Protein AF-A0A7S1YDU5-F1 (afdb_monomer_lite)

pLDDT: mean 76.95, std 17.41, range [33.88, 94.12]

Sequence (161 aa):
RELLEAADRFGCKKLKLYVEAEIVKDCITTENAASWIVFADSHSCGYLKEAAIEVFDTDPQAVMESTSWILVKESNKLLLELMEILADRGGNMRRTGWPWKRSSPNQDDEEEFNYDSDDYDTLKVSGLRKLVEKRCRGNEGALDGTREMLLKRLMRDNDSK

Structure (mmCIF, N/CA/C/O backbone):
data_AF-A0A7S1YDU5-F1
#
_entry.id   AF-A0A7S1YDU5-F1
#
loop_
_atom_site.group_PDB
_atom_site.id
_atom_site.type_symbol
_atom_site.label_atom_id
_atom_site.label_alt_id
_atom_site.label_comp_id
_atom_site.label_asym_id
_atom_site.label_entity_id
_atom_site.label_seq_id
_atom_site.pdbx_PDB_ins_code
_atom_site.Cartn_x
_atom_site.Cartn_y
_atom_site.Cartn_z
_atom_site.occupancy
_atom_site.B_iso_or_equiv
_atom_site.auth_seq_id
_atom_site.auth_comp_id
_atom_site.auth_asym_id
_atom_site.auth_atom_id
_atom_site.pdbx_PDB_model_num
ATOM 1 N N . ARG A 1 1 ? -4.169 14.305 -3.405 1.00 81.44 1 ARG A N 1
ATOM 2 C CA . ARG A 1 1 ? -3.241 14.119 -2.260 1.00 81.44 1 ARG A CA 1
ATOM 3 C C . ARG A 1 1 ? -3.724 14.901 -1.048 1.00 81.44 1 ARG A C 1
ATOM 5 O O . ARG A 1 1 ? -4.122 14.264 -0.089 1.00 81.44 1 ARG A O 1
ATOM 12 N N . GLU A 1 2 ? -3.850 16.226 -1.142 1.00 87.94 2 GLU A N 1
ATOM 13 C CA . GLU A 1 2 ? -4.321 17.098 -0.044 1.00 87.94 2 GLU A CA 1
ATOM 14 C C . GLU A 1 2 ? -5.651 16.658 0.593 1.00 87.94 2 GLU A C 1
ATOM 16 O O . GLU A 1 2 ? -5.794 16.660 1.810 1.00 87.94 2 GLU A O 1
ATOM 21 N N . LEU A 1 3 ? -6.618 16.207 -0.215 1.00 89.31 3 LEU A N 1
ATOM 22 C CA . LEU A 1 3 ? -7.892 15.696 0.301 1.00 89.31 3 LEU A CA 1
ATOM 23 C C . LEU A 1 3 ? -7.721 14.441 1.174 1.00 89.31 3 LEU A C 1
ATOM 25 O O . LEU A 1 3 ? -8.423 14.283 2.170 1.00 89.31 3 LEU A O 1
ATOM 29 N N . LEU A 1 4 ? -6.785 13.562 0.807 1.00 88.75 4 LEU A N 1
ATOM 30 C CA . LEU A 1 4 ? -6.495 12.334 1.544 1.00 88.75 4 LEU A CA 1
ATOM 31 C C . LEU A 1 4 ? -5.773 12.654 2.861 1.00 88.75 4 LEU A C 1
ATOM 33 O O . LEU A 1 4 ? -6.137 12.110 3.897 1.00 88.75 4 LEU A O 1
ATOM 37 N N . GLU A 1 5 ? -4.831 13.602 2.839 1.00 89.44 5 GLU A N 1
ATOM 38 C CA . GLU A 1 5 ? -4.164 14.117 4.044 1.00 89.44 5 GLU A CA 1
ATOM 39 C C . GLU A 1 5 ? -5.148 14.794 5.002 1.00 89.44 5 GLU A C 1
ATOM 41 O O . GLU A 1 5 ? -5.109 14.556 6.207 1.00 89.44 5 GLU A O 1
ATOM 46 N N . ALA A 1 6 ? -6.065 15.615 4.481 1.00 91.12 6 ALA A N 1
ATOM 47 C CA . ALA A 1 6 ? -7.114 16.226 5.285 1.00 91.12 6 ALA A CA 1
ATOM 48 C C . ALA A 1 6 ? -8.022 15.150 5.894 1.00 91.12 6 ALA A C 1
ATOM 50 O O . ALA A 1 6 ? -8.292 15.180 7.095 1.00 91.12 6 ALA A O 1
ATOM 51 N N . ALA A 1 7 ? -8.454 14.168 5.099 1.00 89.94 7 ALA A N 1
ATOM 52 C CA . ALA A 1 7 ? -9.282 13.074 5.591 1.00 89.94 7 ALA A CA 1
ATOM 53 C C . ALA A 1 7 ? -8.585 12.283 6.710 1.00 89.94 7 ALA A C 1
ATOM 55 O O . ALA A 1 7 ? -9.223 11.973 7.715 1.00 89.94 7 ALA A O 1
ATOM 56 N N . ASP A 1 8 ? -7.288 12.010 6.570 1.00 88.88 8 ASP A N 1
ATOM 57 C CA . ASP A 1 8 ? -6.486 11.329 7.587 1.00 88.88 8 ASP A CA 1
ATOM 58 C C . ASP A 1 8 ? -6.328 12.187 8.854 1.00 88.88 8 ASP A C 1
ATOM 60 O O . ASP A 1 8 ? -6.629 11.734 9.960 1.00 88.88 8 ASP A O 1
ATOM 64 N N . ARG A 1 9 ? -5.990 13.474 8.700 1.00 89.94 9 ARG A N 1
ATOM 65 C CA . ARG A 1 9 ? -5.813 14.423 9.812 1.00 89.94 9 ARG A CA 1
ATOM 66 C C . ARG A 1 9 ? -7.089 14.648 10.624 1.00 89.94 9 ARG A C 1
ATOM 68 O O . ARG A 1 9 ? -7.014 14.810 11.840 1.00 89.94 9 ARG A O 1
ATOM 75 N N . PHE A 1 10 ? -8.248 14.676 9.970 1.00 89.25 10 PHE A N 1
ATOM 76 C CA . PHE A 1 10 ? -9.548 14.842 10.627 1.00 89.25 10 PHE A CA 1
ATOM 77 C C . PHE A 1 10 ? -10.191 13.508 11.048 1.00 89.25 10 PHE A C 1
ATOM 79 O O . PHE A 1 10 ? -11.290 13.511 11.601 1.00 89.25 10 PHE A O 1
ATOM 86 N N . GLY A 1 11 ? -9.534 12.364 10.815 1.00 85.38 11 GLY A N 1
ATOM 87 C CA . GLY A 1 11 ? -10.069 11.043 11.165 1.00 85.38 11 GLY A CA 1
ATOM 88 C C . GLY A 1 11 ? -11.305 10.638 10.350 1.00 85.38 11 GLY A C 1
ATOM 89 O O . GLY A 1 11 ? -12.074 9.766 10.764 1.00 85.38 11 GLY A O 1
ATOM 90 N N . CYS A 1 12 ? -11.509 11.251 9.184 1.00 88.44 12 CYS A N 1
ATOM 91 C CA . CYS A 1 12 ? -12.619 10.998 8.269 1.00 88.44 12 CYS A CA 1
ATOM 92 C C . CYS A 1 12 ? -12.387 9.706 7.467 1.00 88.44 12 CYS A C 1
ATOM 94 O O . CYS A 1 12 ? -12.183 9.735 6.253 1.00 88.44 12 CYS A O 1
ATOM 96 N N . LYS A 1 13 ? -12.453 8.553 8.141 1.00 86.94 13 LYS A N 1
ATOM 97 C CA . LYS A 1 13 ? -12.138 7.229 7.568 1.00 86.94 13 LYS A CA 1
ATOM 98 C C . LYS A 1 13 ? -12.899 6.900 6.283 1.00 86.94 13 LYS A C 1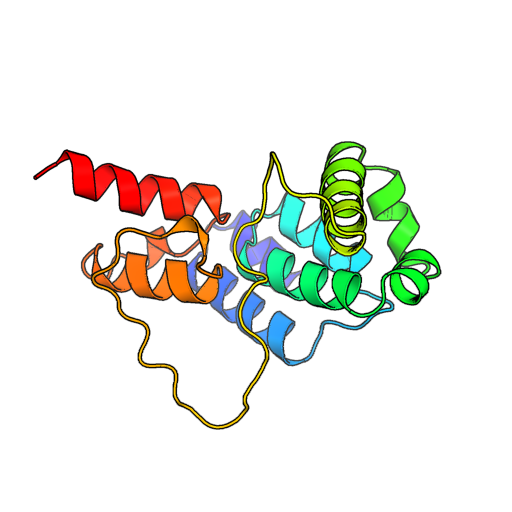
ATOM 100 O O . LYS A 1 13 ? -12.306 6.395 5.340 1.00 86.94 13 LYS A O 1
ATOM 105 N N . LYS A 1 14 ? -14.198 7.214 6.212 1.00 86.44 14 LYS A N 1
ATOM 106 C CA . LYS A 1 14 ? -15.011 6.942 5.011 1.00 86.44 14 LYS A CA 1
ATOM 107 C C . LYS A 1 14 ? -14.507 7.720 3.795 1.00 86.44 14 LYS A C 1
ATOM 109 O O . LYS A 1 14 ? -14.350 7.158 2.718 1.00 86.44 14 LYS A O 1
ATOM 114 N N . LEU A 1 15 ? -14.208 9.005 3.993 1.00 88.38 15 LEU A N 1
ATOM 115 C CA . LEU A 1 15 ? -13.663 9.860 2.944 1.00 88.38 15 LEU A CA 1
ATOM 116 C C . LEU A 1 15 ? -12.271 9.383 2.521 1.00 88.38 15 LEU A C 1
ATOM 118 O O . LEU A 1 15 ? -11.987 9.329 1.330 1.00 88.38 15 LEU A O 1
ATOM 122 N N . LYS A 1 16 ? -11.436 8.980 3.486 1.00 89.69 16 LYS A N 1
ATOM 123 C CA . LYS A 1 16 ? -10.112 8.409 3.227 1.00 89.69 16 LYS A CA 1
ATOM 124 C C . LYS A 1 16 ? -10.204 7.179 2.321 1.00 89.69 16 LYS A C 1
ATOM 126 O O . LYS A 1 16 ? -9.559 7.160 1.282 1.00 89.69 16 LYS A O 1
ATOM 131 N N . LEU A 1 17 ? -11.056 6.210 2.665 1.00 88.19 17 LEU A N 1
ATOM 132 C CA . LEU A 1 17 ? -11.265 4.986 1.878 1.00 88.19 17 LEU A CA 1
ATOM 133 C C . LEU A 1 17 ? -11.812 5.271 0.474 1.00 88.19 17 LEU A C 1
ATOM 135 O O . LEU A 1 17 ? -11.385 4.642 -0.490 1.00 88.19 17 LEU A O 1
ATOM 139 N N . TYR A 1 18 ? -12.738 6.226 0.355 1.00 88.94 18 TYR A N 1
ATOM 140 C CA . TYR A 1 18 ? -13.294 6.626 -0.936 1.00 88.94 18 TYR A CA 1
ATOM 141 C C . TYR A 1 18 ? -12.220 7.231 -1.847 1.00 88.94 18 TYR A C 1
ATOM 143 O O . TYR A 1 18 ? -12.037 6.792 -2.979 1.00 88.94 18 TYR A O 1
ATOM 151 N N . VAL A 1 19 ? -11.467 8.206 -1.334 1.00 90.62 19 VAL A N 1
ATOM 152 C CA . VAL A 1 19 ? -10.397 8.871 -2.090 1.00 90.62 19 VAL A CA 1
ATOM 153 C C . VAL A 1 19 ? -9.284 7.886 -2.442 1.00 90.62 19 VAL A C 1
ATOM 155 O O . VAL A 1 19 ? -8.752 7.937 -3.545 1.00 90.62 19 VAL A O 1
ATOM 158 N N . GLU A 1 20 ? -8.953 6.967 -1.536 1.00 90.44 20 GLU A N 1
ATOM 159 C CA . GLU A 1 20 ? -8.007 5.882 -1.792 1.00 90.44 20 GLU A CA 1
ATOM 160 C C . GLU A 1 20 ? -8.451 5.017 -2.981 1.00 90.44 20 GLU A C 1
ATOM 162 O O . GLU A 1 20 ? -7.658 4.771 -3.886 1.00 90.44 20 GLU A O 1
ATOM 167 N N . ALA A 1 21 ? -9.722 4.604 -3.014 1.00 88.31 21 ALA A N 1
ATOM 168 C CA . ALA A 1 21 ? -10.260 3.782 -4.093 1.00 88.31 21 ALA A CA 1
ATOM 169 C C . ALA A 1 21 ? -10.253 4.498 -5.452 1.00 88.31 21 ALA A C 1
ATOM 171 O O . ALA A 1 21 ? -9.955 3.865 -6.462 1.00 88.31 21 ALA A O 1
ATOM 172 N N . GLU A 1 22 ? -10.537 5.800 -5.481 1.00 90.31 22 GLU A N 1
ATOM 173 C CA . GLU A 1 22 ? -10.477 6.601 -6.711 1.00 90.31 22 GLU A CA 1
ATOM 174 C C . GLU A 1 22 ? -9.038 6.793 -7.211 1.00 90.31 22 GLU A C 1
ATOM 176 O O . GLU A 1 22 ? -8.777 6.687 -8.407 1.00 90.31 22 GLU A O 1
ATOM 181 N N . ILE A 1 23 ? -8.070 6.994 -6.308 1.00 89.81 23 ILE A N 1
ATOM 182 C CA . ILE A 1 23 ? -6.652 7.095 -6.691 1.00 89.81 23 ILE A CA 1
ATOM 183 C C . ILE A 1 23 ? -6.158 5.773 -7.288 1.00 89.81 23 ILE A C 1
ATOM 185 O O . ILE A 1 23 ? -5.440 5.791 -8.286 1.00 89.81 23 ILE A O 1
ATOM 189 N N . VAL A 1 24 ? -6.540 4.636 -6.700 1.00 88.94 24 VAL A N 1
ATOM 190 C CA . VAL A 1 24 ? -6.119 3.311 -7.181 1.00 88.94 24 VAL A CA 1
ATOM 191 C C . VAL A 1 24 ? -6.614 3.019 -8.598 1.00 88.94 24 VAL A C 1
ATOM 193 O O . VAL A 1 24 ? -5.895 2.372 -9.351 1.00 88.94 24 VAL A O 1
ATOM 196 N N . LYS A 1 25 ? -7.801 3.505 -8.976 1.00 85.69 25 LYS A N 1
ATOM 197 C CA . LYS A 1 25 ? -8.366 3.266 -10.312 1.00 85.69 25 LYS A CA 1
ATOM 198 C C . LYS A 1 25 ? -7.575 3.964 -11.417 1.00 85.69 25 LYS A C 1
ATOM 200 O O . LYS A 1 25 ? -7.203 3.313 -12.385 1.00 85.69 25 LYS A O 1
ATOM 205 N N . ASP A 1 26 ? -7.298 5.259 -11.246 1.00 84.50 26 ASP A N 1
ATOM 206 C CA . ASP A 1 26 ? -6.911 6.107 -12.386 1.00 84.50 26 ASP A CA 1
ATOM 207 C C . ASP A 1 26 ? -5.603 6.890 -12.191 1.00 84.50 26 ASP A C 1
ATOM 209 O O . ASP A 1 26 ? -5.110 7.517 -13.128 1.00 84.50 26 ASP A O 1
ATOM 213 N N . CYS A 1 27 ? -5.027 6.911 -10.984 1.00 86.81 27 CYS A N 1
ATOM 214 C CA . CYS A 1 27 ? -3.950 7.853 -10.649 1.00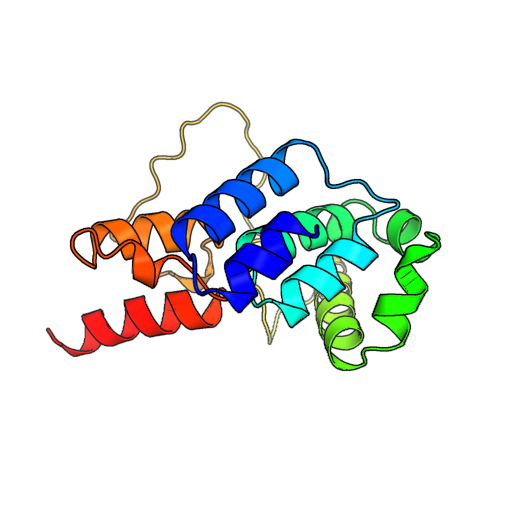 86.81 27 CYS A CA 1
ATOM 215 C C . CYS A 1 27 ? -2.579 7.207 -10.397 1.00 86.81 27 CYS A C 1
ATOM 217 O O . CYS A 1 27 ? -1.613 7.940 -10.155 1.00 86.81 27 CYS A O 1
ATOM 219 N N . ILE A 1 28 ? -2.465 5.876 -10.422 1.00 90.25 28 ILE A N 1
ATOM 220 C CA . ILE A 1 28 ? -1.193 5.172 -10.206 1.00 90.25 28 ILE A CA 1
ATOM 221 C C . ILE A 1 28 ? -0.539 4.879 -11.559 1.00 90.25 28 ILE A C 1
ATOM 223 O O . ILE A 1 28 ? -1.102 4.197 -12.407 1.00 90.25 28 ILE A O 1
ATOM 227 N N . THR A 1 29 ? 0.674 5.384 -11.746 1.00 90.94 29 THR A N 1
ATOM 228 C CA . THR A 1 29 ? 1.522 5.169 -12.921 1.00 90.94 29 THR A CA 1
ATOM 229 C C . THR A 1 29 ? 2.923 4.760 -12.474 1.00 90.94 29 THR A C 1
ATOM 231 O O . THR A 1 29 ? 3.307 4.973 -11.324 1.00 90.94 29 THR A O 1
ATOM 234 N N . THR A 1 30 ? 3.729 4.196 -13.373 1.00 90.44 30 THR A N 1
ATOM 235 C CA . THR A 1 30 ? 5.115 3.799 -13.062 1.00 90.44 30 THR A CA 1
ATOM 236 C C . THR A 1 30 ? 5.971 4.978 -12.583 1.00 90.44 30 THR A C 1
ATOM 238 O O . THR A 1 30 ? 6.769 4.831 -11.662 1.00 90.44 30 THR A O 1
ATOM 241 N N . GLU A 1 31 ? 5.752 6.180 -13.122 1.00 91.50 31 GLU A N 1
ATOM 242 C CA . GLU A 1 31 ? 6.497 7.385 -12.732 1.00 91.50 31 GLU A CA 1
ATOM 243 C C . GLU A 1 31 ? 6.179 7.878 -11.313 1.00 91.50 31 GLU A C 1
ATOM 245 O O . GLU A 1 31 ? 7.020 8.512 -10.668 1.00 91.50 31 GLU A O 1
ATOM 250 N N . ASN A 1 32 ? 4.961 7.620 -10.824 1.00 91.06 32 ASN A N 1
ATOM 251 C CA . ASN A 1 32 ? 4.470 8.150 -9.552 1.00 91.06 32 ASN A CA 1
ATOM 252 C C . ASN A 1 32 ? 4.272 7.077 -8.466 1.00 91.06 32 ASN A C 1
ATOM 254 O O . ASN A 1 32 ? 4.041 7.437 -7.306 1.00 91.06 32 ASN A O 1
ATOM 258 N N . ALA A 1 33 ? 4.408 5.793 -8.813 1.00 92.38 33 ALA A N 1
ATOM 259 C CA . ALA A 1 33 ? 4.216 4.655 -7.920 1.00 92.38 33 ALA A CA 1
ATOM 260 C C . ALA A 1 33 ? 5.070 4.770 -6.653 1.00 92.38 33 ALA A C 1
ATOM 262 O O . ALA A 1 33 ? 4.542 4.654 -5.551 1.00 92.38 33 ALA A O 1
ATOM 263 N N . ALA A 1 34 ? 6.359 5.103 -6.778 1.00 92.81 34 ALA A N 1
ATOM 264 C CA . ALA A 1 34 ? 7.249 5.237 -5.624 1.00 92.81 34 ALA A CA 1
ATOM 265 C C . ALA A 1 34 ? 6.799 6.348 -4.657 1.00 92.81 34 ALA A C 1
ATOM 267 O O . ALA A 1 34 ? 6.800 6.162 -3.439 1.00 92.81 34 ALA A O 1
ATOM 268 N N . SER A 1 35 ? 6.320 7.478 -5.188 1.00 93.69 35 SER A N 1
ATOM 269 C CA . SER A 1 35 ? 5.742 8.548 -4.368 1.00 93.69 35 SER A CA 1
ATOM 270 C C . SER A 1 35 ? 4.464 8.101 -3.653 1.00 93.69 35 SER A C 1
ATOM 272 O O . SER A 1 35 ? 4.255 8.487 -2.502 1.00 93.69 35 SER A O 1
ATOM 274 N N . TRP A 1 36 ? 3.621 7.295 -4.303 1.00 94.12 36 TRP A N 1
ATOM 275 C CA . TRP A 1 36 ? 2.410 6.758 -3.685 1.00 94.12 36 TRP A CA 1
ATOM 276 C C . TRP A 1 36 ? 2.696 5.686 -2.636 1.00 94.12 36 TRP A C 1
ATOM 278 O O . TRP A 1 36 ? 2.017 5.688 -1.616 1.00 94.12 36 TRP A O 1
ATOM 288 N N . ILE A 1 37 ? 3.712 4.838 -2.820 1.00 92.62 37 ILE A N 1
ATOM 289 C CA . ILE A 1 37 ? 4.141 3.853 -1.811 1.00 92.62 37 ILE A CA 1
ATOM 290 C C . ILE A 1 37 ? 4.532 4.566 -0.514 1.00 92.62 37 ILE A C 1
ATOM 292 O O . ILE A 1 37 ? 4.022 4.226 0.552 1.00 92.62 37 ILE A O 1
ATOM 296 N N . VAL A 1 38 ? 5.389 5.589 -0.608 1.00 93.38 38 VAL A N 1
ATOM 297 C CA . VAL A 1 38 ? 5.849 6.362 0.559 1.00 93.38 38 VAL A CA 1
ATOM 298 C C . VAL A 1 38 ? 4.683 7.078 1.240 1.00 93.38 38 VAL A C 1
ATOM 300 O O . VAL A 1 38 ? 4.544 7.017 2.459 1.00 93.38 38 VAL A O 1
ATOM 303 N N . PHE A 1 39 ? 3.812 7.711 0.451 1.00 92.12 39 PHE A N 1
ATOM 304 C CA . PHE A 1 39 ? 2.627 8.395 0.965 1.00 92.12 39 PHE A CA 1
ATOM 305 C C . PHE A 1 39 ? 1.654 7.429 1.661 1.00 92.12 39 PHE A C 1
ATOM 307 O O . PHE A 1 39 ? 1.112 7.709 2.730 1.00 92.12 39 PHE A O 1
ATOM 314 N N . ALA A 1 40 ? 1.399 6.275 1.053 1.00 91.69 40 ALA A N 1
ATOM 315 C CA . ALA A 1 40 ? 0.463 5.301 1.587 1.00 91.69 40 ALA A CA 1
ATOM 316 C C . ALA A 1 40 ? 0.990 4.659 2.876 1.00 91.69 40 ALA A C 1
ATOM 318 O O . ALA A 1 40 ? 0.209 4.415 3.796 1.00 91.69 40 ALA A O 1
ATOM 319 N N . ASP A 1 41 ? 2.304 4.447 2.969 1.00 90.69 41 ASP A N 1
ATOM 320 C CA . ASP A 1 41 ? 2.964 3.982 4.187 1.00 90.69 41 ASP A CA 1
ATOM 321 C C . ASP A 1 41 ? 2.824 4.996 5.334 1.00 90.69 41 ASP A C 1
ATOM 323 O O . ASP A 1 41 ? 2.382 4.630 6.425 1.00 90.69 41 ASP A O 1
ATOM 327 N N . SER A 1 42 ? 3.077 6.287 5.079 1.00 90.38 42 SER A N 1
ATOM 328 C CA . SER A 1 42 ? 2.987 7.330 6.113 1.00 90.38 42 SER A CA 1
ATOM 329 C C . SER A 1 42 ? 1.566 7.543 6.641 1.00 90.38 42 SER A C 1
ATOM 331 O O . SER A 1 42 ? 1.388 7.835 7.822 1.00 90.38 42 SER A O 1
ATOM 333 N N . HIS A 1 43 ? 0.554 7.361 5.791 1.00 89.19 43 HIS A N 1
ATOM 334 C CA . HIS A 1 43 ? -0.859 7.536 6.145 1.00 89.19 43 HIS A CA 1
ATOM 335 C C . HIS A 1 43 ? -1.595 6.217 6.425 1.00 89.19 43 HIS A C 1
ATOM 337 O O . HIS A 1 43 ? -2.820 6.208 6.551 1.00 89.19 43 HIS A O 1
ATOM 343 N N . SER A 1 44 ? -0.893 5.079 6.518 1.00 86.44 44 SER A N 1
ATOM 344 C CA . SER A 1 44 ? -1.505 3.753 6.733 1.00 86.44 44 SER A CA 1
ATOM 345 C C . SER A 1 44 ? -2.632 3.414 5.735 1.00 86.44 44 SER A C 1
ATOM 347 O O . SER A 1 44 ? -3.625 2.778 6.096 1.00 86.44 44 SER A O 1
ATOM 349 N N . CYS A 1 45 ? -2.496 3.853 4.481 1.00 89.19 45 CYS A N 1
ATOM 350 C CA . CYS A 1 45 ? -3.441 3.578 3.395 1.00 89.19 45 CYS A CA 1
ATOM 351 C C . CYS A 1 45 ? -3.112 2.219 2.764 1.00 89.19 45 CYS A C 1
ATOM 353 O O . CYS A 1 45 ? -2.316 2.125 1.830 1.00 89.19 45 CYS A O 1
ATOM 355 N N . GLY A 1 46 ? -3.678 1.144 3.319 1.00 86.50 46 GLY A N 1
ATOM 356 C CA . GLY A 1 46 ? -3.321 -0.218 2.922 1.00 86.50 46 GLY A CA 1
ATOM 357 C C . GLY A 1 46 ? -3.618 -0.559 1.457 1.00 86.50 46 GLY A C 1
ATOM 358 O O . GLY A 1 46 ? -2.804 -1.221 0.822 1.00 86.50 46 GLY A O 1
ATOM 359 N N . TYR A 1 47 ? -4.751 -0.110 0.912 1.00 87.75 47 TYR A N 1
ATOM 360 C CA . TYR A 1 47 ? -5.175 -0.464 -0.447 1.00 87.75 47 TYR A CA 1
ATOM 361 C C . TYR A 1 47 ? -4.371 0.302 -1.502 1.00 87.75 47 TYR A C 1
ATOM 363 O O . TYR A 1 47 ? -3.937 -0.278 -2.493 1.00 87.75 47 TYR A O 1
ATOM 371 N N . LEU A 1 48 ? -4.080 1.579 -1.245 1.00 90.88 48 LEU A N 1
ATOM 372 C CA . LEU A 1 48 ? -3.207 2.381 -2.101 1.00 90.88 48 LEU A CA 1
ATOM 373 C C . LEU A 1 48 ? -1.767 1.863 -2.097 1.00 90.88 48 LEU A C 1
ATOM 375 O O . LEU A 1 48 ? -1.148 1.802 -3.158 1.00 90.88 48 LEU A O 1
ATOM 379 N N . LYS A 1 49 ? -1.243 1.466 -0.928 1.00 91.06 49 LYS A N 1
ATOM 380 C CA . LYS A 1 49 ? 0.101 0.880 -0.831 1.00 91.06 49 LYS A CA 1
ATOM 381 C C . LYS A 1 49 ? 0.185 -0.407 -1.651 1.00 91.06 49 LYS A C 1
ATOM 383 O O . LYS A 1 49 ? 1.116 -0.562 -2.431 1.00 91.06 49 LYS A O 1
ATOM 388 N N . GLU 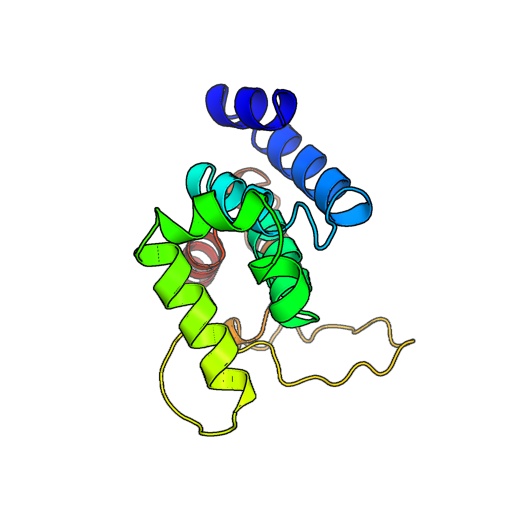A 1 50 ? -0.802 -1.291 -1.509 1.00 88.19 50 GLU A N 1
ATOM 389 C CA . GLU A 1 50 ? -0.871 -2.559 -2.244 1.00 88.19 50 GLU A CA 1
ATOM 390 C C . GLU A 1 50 ? -0.905 -2.341 -3.764 1.00 88.19 50 GLU A C 1
ATOM 392 O O . GLU A 1 50 ? -0.089 -2.918 -4.477 1.00 88.19 50 GLU A O 1
ATOM 397 N N . ALA A 1 51 ? -1.768 -1.449 -4.254 1.00 88.25 51 ALA A N 1
ATOM 398 C CA . ALA A 1 51 ? -1.872 -1.164 -5.685 1.00 88.25 51 ALA A CA 1
ATOM 399 C C . ALA A 1 51 ? -0.604 -0.508 -6.262 1.00 88.25 51 ALA A C 1
ATOM 401 O O . ALA A 1 51 ? -0.166 -0.842 -7.362 1.00 88.25 51 ALA A O 1
ATOM 402 N N . ALA A 1 52 ? 0.033 0.404 -5.522 1.00 90.75 52 ALA A N 1
ATOM 403 C CA . ALA A 1 52 ? 1.280 1.023 -5.968 1.00 90.75 52 ALA A CA 1
ATOM 404 C C . ALA A 1 52 ? 2.448 0.019 -5.987 1.00 90.75 52 ALA A C 1
ATOM 406 O O . ALA A 1 52 ? 3.291 0.065 -6.886 1.00 90.75 52 ALA A O 1
ATOM 407 N N . ILE A 1 53 ? 2.472 -0.922 -5.038 1.00 89.88 53 ILE A N 1
ATOM 408 C CA . ILE A 1 53 ? 3.417 -2.043 -5.036 1.00 89.88 53 ILE A CA 1
ATOM 409 C C . ILE A 1 53 ? 3.148 -2.999 -6.203 1.00 89.88 53 ILE A C 1
ATOM 411 O O . ILE A 1 53 ? 4.101 -3.514 -6.769 1.00 89.88 53 ILE A O 1
ATOM 415 N N . GLU A 1 54 ? 1.897 -3.224 -6.607 1.00 88.12 54 GLU A N 1
ATOM 416 C CA . GLU A 1 54 ? 1.560 -4.059 -7.773 1.00 88.12 54 GLU A CA 1
ATOM 417 C C . GLU A 1 54 ? 2.125 -3.471 -9.082 1.00 88.12 54 GLU A C 1
ATOM 419 O O . GLU A 1 54 ? 2.657 -4.202 -9.923 1.00 88.12 54 GLU A O 1
ATOM 424 N N . VAL A 1 55 ? 2.122 -2.139 -9.216 1.00 88.81 55 VAL A N 1
ATOM 425 C CA . VAL A 1 55 ? 2.784 -1.440 -10.332 1.00 88.81 55 VAL A CA 1
ATOM 426 C C . VAL A 1 55 ? 4.305 -1.579 -10.259 1.00 88.81 55 VAL A C 1
ATOM 428 O O . VAL A 1 55 ? 4.929 -1.898 -11.271 1.00 88.81 55 VAL A O 1
ATOM 431 N N . PHE A 1 56 ? 4.900 -1.388 -9.075 1.00 89.88 56 PHE A N 1
ATOM 432 C CA . PHE A 1 56 ? 6.336 -1.622 -8.872 1.00 89.88 56 PHE A CA 1
ATOM 433 C C . PHE A 1 56 ? 6.727 -3.060 -9.171 1.00 89.88 56 PHE A C 1
ATOM 435 O O . PHE A 1 56 ? 7.769 -3.295 -9.771 1.00 89.88 56 PHE A O 1
ATOM 442 N N . ASP A 1 57 ? 5.903 -4.019 -8.762 1.00 87.38 57 ASP A N 1
ATOM 443 C CA . ASP A 1 57 ? 6.160 -5.406 -9.063 1.00 87.38 57 ASP A CA 1
ATOM 444 C C . ASP A 1 57 ? 6.160 -5.577 -10.574 1.00 87.38 57 ASP A C 1
ATOM 446 O O . ASP A 1 57 ? 7.172 -5.988 -11.110 1.00 87.38 57 ASP A O 1
ATOM 450 N N . THR A 1 58 ? 5.100 -5.192 -11.283 1.00 87.38 58 THR A N 1
ATOM 451 C CA . THR A 1 58 ? 4.985 -5.368 -12.743 1.00 87.38 58 THR A CA 1
ATOM 452 C C . THR A 1 58 ? 6.229 -4.897 -13.505 1.00 87.38 58 THR A C 1
ATOM 454 O O . THR A 1 58 ? 6.807 -5.695 -14.248 1.00 87.38 58 THR A O 1
ATOM 457 N N . ASP A 1 59 ? 6.680 -3.663 -13.268 1.00 87.69 59 ASP A N 1
ATOM 458 C CA . ASP A 1 59 ? 7.869 -3.092 -13.909 1.00 87.69 59 ASP A CA 1
ATOM 459 C C . ASP A 1 59 ? 8.767 -2.359 -12.894 1.00 87.69 59 ASP A C 1
ATOM 461 O O . ASP A 1 59 ? 8.698 -1.133 -12.737 1.00 87.69 59 ASP A O 1
ATOM 465 N N . PRO A 1 60 ? 9.642 -3.094 -12.187 1.00 88.62 60 PRO A N 1
ATOM 466 C CA . PRO A 1 60 ? 10.443 -2.507 -11.126 1.00 88.62 60 PRO A CA 1
ATOM 467 C C . PRO A 1 60 ? 11.540 -1.617 -11.698 1.00 88.62 60 PRO A C 1
ATOM 469 O O . PRO A 1 60 ? 11.945 -0.653 -11.052 1.00 88.62 60 PRO A O 1
ATOM 472 N N . GLN A 1 61 ? 12.020 -1.909 -12.908 1.00 88.69 61 GLN A N 1
ATOM 473 C CA . GLN A 1 61 ? 13.075 -1.129 -13.535 1.00 88.69 61 GLN A CA 1
ATOM 474 C C . GLN A 1 61 ? 12.573 0.276 -13.874 1.00 88.69 61 GLN A C 1
ATOM 476 O O . GLN A 1 61 ? 13.206 1.248 -13.458 1.00 88.69 61 GLN A O 1
ATOM 481 N N . ALA A 1 62 ? 11.405 0.398 -14.512 1.00 90.31 62 ALA A N 1
ATOM 482 C CA . ALA A 1 62 ? 10.827 1.706 -14.813 1.00 90.31 62 ALA A CA 1
ATOM 483 C C . ALA A 1 62 ? 10.537 2.524 -13.545 1.00 90.31 62 ALA A C 1
ATOM 485 O O . ALA A 1 62 ? 10.809 3.726 -13.499 1.00 90.31 62 ALA A O 1
ATOM 486 N N . VAL A 1 63 ? 10.037 1.885 -12.480 1.00 90.31 63 VAL A N 1
ATOM 487 C CA . VAL A 1 63 ? 9.780 2.589 -11.214 1.00 90.31 63 VAL A CA 1
ATOM 488 C C . VAL A 1 63 ? 11.085 3.030 -10.542 1.00 90.31 63 VAL A C 1
ATOM 490 O O . VAL A 1 63 ? 11.140 4.140 -10.012 1.00 90.31 63 VAL A O 1
ATOM 493 N N . MET A 1 64 ? 12.151 2.225 -10.592 1.00 89.81 64 MET A N 1
ATOM 494 C CA . MET A 1 64 ? 13.463 2.584 -10.031 1.00 89.81 64 MET A CA 1
ATOM 495 C C . MET A 1 64 ? 14.185 3.695 -10.807 1.00 89.81 64 MET A C 1
ATOM 497 O O . MET A 1 64 ? 14.979 4.435 -10.218 1.00 89.81 64 MET A O 1
ATOM 501 N N . GLU A 1 65 ? 13.927 3.808 -12.109 1.00 90.81 65 GLU A N 1
ATOM 502 C CA . GLU A 1 65 ? 14.443 4.881 -12.968 1.00 90.81 65 GLU A CA 1
ATOM 503 C C . GLU A 1 65 ? 13.673 6.201 -12.787 1.00 90.81 65 GLU A C 1
ATOM 505 O O . GLU A 1 65 ? 14.191 7.273 -13.106 1.00 90.81 65 GLU A O 1
ATOM 510 N N . SER A 1 66 ? 12.460 6.147 -12.228 1.00 92.19 66 SER A N 1
ATOM 511 C CA . SER A 1 66 ? 11.642 7.333 -11.981 1.00 92.19 66 SER A CA 1
ATOM 512 C C . SER A 1 66 ? 12.283 8.303 -10.978 1.00 92.19 66 SER A C 1
ATOM 514 O O . SER A 1 66 ? 12.985 7.926 -10.035 1.00 92.19 66 SER A O 1
ATOM 516 N N . THR A 1 67 ? 11.974 9.593 -11.122 1.00 89.62 67 THR A N 1
ATOM 517 C CA . THR A 1 67 ? 12.421 10.638 -10.184 1.00 89.62 67 THR A CA 1
ATOM 518 C C . THR A 1 67 ? 11.859 10.441 -8.777 1.00 89.62 67 THR A C 1
ATOM 520 O O . THR A 1 67 ? 12.499 10.814 -7.791 1.00 89.62 67 THR A O 1
ATOM 523 N N . SER A 1 68 ? 10.684 9.817 -8.661 1.00 87.75 68 SER A N 1
ATOM 524 C CA . SER A 1 68 ? 10.019 9.583 -7.381 1.00 87.75 68 SER A CA 1
ATOM 525 C C . SER A 1 68 ? 10.666 8.466 -6.551 1.00 87.75 68 SER A C 1
ATOM 527 O O . SER A 1 68 ? 10.428 8.393 -5.343 1.00 87.75 68 SER A O 1
ATOM 529 N N . TRP A 1 69 ? 11.557 7.661 -7.143 1.00 91.25 69 TRP A N 1
ATOM 530 C CA . TRP A 1 69 ? 12.295 6.599 -6.452 1.00 91.25 69 TRP A CA 1
ATOM 531 C C . TRP A 1 69 ? 13.246 7.109 -5.358 1.00 91.25 69 TRP A C 1
ATOM 533 O O . TRP A 1 69 ? 13.567 6.381 -4.416 1.00 91.25 69 TRP A O 1
ATOM 543 N N . ILE A 1 70 ? 13.676 8.373 -5.431 1.00 91.25 70 ILE A N 1
ATOM 544 C CA . ILE A 1 70 ? 14.538 8.993 -4.409 1.00 91.25 70 ILE A CA 1
ATOM 545 C C . ILE A 1 70 ? 13.879 8.930 -3.023 1.00 91.25 70 ILE A C 1
ATOM 547 O O . ILE A 1 70 ? 14.550 8.616 -2.045 1.00 91.25 70 ILE A O 1
ATOM 551 N N . LEU A 1 71 ? 12.558 9.117 -2.952 1.00 89.75 71 LEU A N 1
ATOM 552 C CA . LEU A 1 71 ? 11.802 9.071 -1.696 1.00 89.75 71 LEU A CA 1
ATOM 553 C C . LEU A 1 71 ? 11.841 7.682 -1.047 1.00 89.75 71 LEU A C 1
ATOM 555 O O . LEU A 1 71 ? 11.897 7.550 0.173 1.00 89.75 71 LEU A O 1
ATOM 559 N N . VAL A 1 72 ? 11.833 6.630 -1.867 1.00 90.50 72 VAL A N 1
ATOM 560 C CA . VAL A 1 72 ? 11.953 5.252 -1.384 1.00 90.50 72 VAL A CA 1
ATOM 561 C C . VAL A 1 72 ? 13.370 4.994 -0.884 1.00 90.50 72 VAL A C 1
ATOM 563 O O . VAL A 1 72 ? 13.530 4.386 0.171 1.00 90.50 72 VAL A O 1
ATOM 566 N N . LYS A 1 73 ? 14.396 5.509 -1.579 1.00 89.00 73 LYS A N 1
ATOM 567 C CA . LYS A 1 73 ? 15.804 5.367 -1.165 1.00 89.00 73 LYS A CA 1
ATOM 568 C C . LYS A 1 73 ? 16.089 5.939 0.224 1.00 89.00 73 LYS A C 1
ATOM 570 O O . LYS A 1 73 ? 16.965 5.431 0.916 1.00 89.00 73 LYS A O 1
ATOM 575 N N . GLU A 1 74 ? 15.363 6.974 0.633 1.00 89.75 74 GLU A N 1
ATOM 576 C CA . GLU A 1 74 ? 15.495 7.576 1.964 1.00 89.75 74 GLU A CA 1
ATOM 577 C C . GLU A 1 74 ? 14.892 6.702 3.079 1.00 89.75 74 GLU A C 1
ATOM 579 O O . GLU A 1 74 ? 15.268 6.831 4.246 1.00 89.75 74 GLU A O 1
ATOM 584 N N . SER A 1 75 ? 13.992 5.774 2.739 1.00 91.31 75 SER A N 1
ATOM 585 C CA . SER A 1 75 ? 13.337 4.882 3.694 1.00 91.31 75 SER A CA 1
ATOM 586 C C . SER A 1 75 ? 13.917 3.469 3.643 1.00 91.31 75 SER A C 1
ATOM 588 O O . SER A 1 75 ? 13.511 2.623 2.845 1.00 91.31 75 SER A O 1
ATOM 590 N N . ASN A 1 76 ? 14.810 3.164 4.590 1.00 90.12 76 ASN A N 1
ATOM 591 C CA . ASN A 1 76 ? 15.384 1.820 4.751 1.00 90.12 76 ASN A CA 1
ATOM 592 C C . ASN A 1 76 ? 14.313 0.726 4.904 1.00 90.12 76 ASN A C 1
ATOM 594 O O . ASN A 1 76 ? 14.500 -0.391 4.433 1.00 90.12 76 ASN A O 1
ATOM 598 N N . LYS A 1 77 ? 13.188 1.037 5.563 1.00 89.44 77 LYS A N 1
ATOM 599 C CA . LYS A 1 77 ? 12.098 0.074 5.777 1.00 89.44 77 LYS A CA 1
ATOM 600 C C . LYS A 1 77 ? 11.407 -0.295 4.465 1.00 89.44 77 LYS A C 1
ATOM 602 O O . LYS A 1 77 ? 11.233 -1.476 4.194 1.00 89.44 77 LYS A O 1
ATOM 607 N N . LEU A 1 78 ? 11.073 0.706 3.648 1.00 90.69 78 LEU A N 1
ATOM 608 C CA . LEU A 1 78 ? 10.423 0.488 2.354 1.00 90.69 78 LEU A CA 1
ATOM 609 C C . LEU A 1 78 ? 11.364 -0.198 1.364 1.00 90.69 78 LEU A C 1
ATOM 611 O O . LEU A 1 78 ? 10.932 -1.080 0.632 1.00 90.69 78 LEU A O 1
ATOM 615 N N . LEU A 1 79 ? 12.655 0.146 1.373 1.00 91.12 79 LEU A N 1
ATOM 616 C CA . LEU A 1 79 ? 13.649 -0.557 0.561 1.00 91.12 79 LEU A CA 1
ATOM 617 C C . LEU A 1 79 ? 13.714 -2.052 0.883 1.00 91.12 79 LEU A C 1
ATOM 619 O O . LEU A 1 79 ? 13.745 -2.859 -0.040 1.00 91.12 79 LEU A O 1
ATOM 623 N N . LEU A 1 80 ? 13.732 -2.424 2.168 1.00 89.31 80 LEU A N 1
ATOM 624 C CA . LEU A 1 80 ? 13.761 -3.831 2.578 1.00 89.31 80 LEU A CA 1
ATOM 625 C C . LEU A 1 80 ? 12.492 -4.570 2.137 1.00 89.31 80 LEU A C 1
ATOM 627 O O . LEU A 1 80 ? 12.594 -5.664 1.592 1.00 89.31 80 LEU A O 1
ATOM 631 N N . GLU A 1 81 ? 11.324 -3.949 2.309 1.00 87.50 81 GLU A N 1
ATOM 632 C CA . GLU A 1 81 ? 10.034 -4.500 1.874 1.00 87.50 81 GLU A CA 1
ATOM 633 C C . GLU A 1 81 ? 9.993 -4.721 0.352 1.00 87.50 81 GLU A C 1
ATOM 635 O O . GLU A 1 81 ? 9.639 -5.802 -0.116 1.00 87.50 81 GLU A O 1
ATOM 640 N N . LEU A 1 82 ? 10.423 -3.737 -0.443 1.00 89.75 82 LEU A N 1
ATOM 641 C CA . LEU A 1 82 ? 10.455 -3.859 -1.904 1.00 89.75 82 LEU A CA 1
ATOM 642 C C . LEU A 1 82 ? 11.532 -4.837 -2.388 1.00 89.75 82 LEU A C 1
ATOM 644 O O . LEU A 1 82 ? 11.312 -5.560 -3.357 1.00 89.75 82 LEU A O 1
ATOM 648 N N . MET A 1 83 ? 12.682 -4.901 -1.716 1.00 87.62 83 MET A N 1
ATOM 649 C CA . MET A 1 83 ? 13.726 -5.880 -2.020 1.00 87.62 83 MET A CA 1
ATOM 650 C C . MET A 1 83 ? 13.251 -7.308 -1.745 1.00 87.62 83 MET A C 1
ATOM 652 O O . MET A 1 83 ? 13.559 -8.204 -2.526 1.00 87.62 83 MET A O 1
ATOM 656 N N . GLU A 1 84 ? 12.486 -7.523 -0.675 1.00 83.31 84 GLU A N 1
ATOM 657 C CA . GLU A 1 84 ? 11.857 -8.812 -0.381 1.00 83.31 84 GLU A CA 1
ATOM 658 C C . GLU A 1 84 ? 10.882 -9.215 -1.497 1.00 83.31 84 GLU A C 1
ATOM 660 O O . GLU A 1 84 ? 10.940 -10.343 -1.986 1.00 83.31 84 GLU A O 1
ATOM 665 N N . ILE A 1 85 ? 10.073 -8.269 -1.988 1.00 80.50 85 ILE A N 1
ATOM 666 C CA . ILE A 1 85 ? 9.165 -8.490 -3.125 1.00 80.50 85 ILE A CA 1
ATOM 667 C C . ILE A 1 85 ? 9.938 -8.865 -4.401 1.00 80.50 85 ILE A C 1
ATOM 669 O O . ILE A 1 85 ? 9.524 -9.767 -5.133 1.00 80.50 85 ILE A O 1
ATOM 673 N N . LEU A 1 86 ? 11.072 -8.209 -4.666 1.00 84.44 86 LEU A N 1
ATOM 674 C CA . LEU A 1 86 ? 11.931 -8.535 -5.809 1.00 84.44 86 LEU A CA 1
ATOM 675 C C . LEU A 1 86 ? 12.632 -9.887 -5.655 1.00 84.44 86 LEU A C 1
ATOM 677 O O . LEU A 1 86 ? 12.756 -10.622 -6.634 1.00 84.44 86 LEU A O 1
ATOM 681 N N . ALA A 1 87 ? 13.092 -10.226 -4.451 1.00 81.56 87 ALA A N 1
ATOM 682 C CA . ALA A 1 87 ? 13.743 -11.503 -4.172 1.00 81.56 87 ALA A CA 1
ATOM 683 C C . ALA A 1 87 ? 12.783 -12.683 -4.389 1.00 81.56 87 ALA A C 1
ATOM 685 O O . ALA A 1 87 ? 13.198 -13.729 -4.893 1.00 81.56 87 ALA A O 1
ATOM 686 N N . ASP A 1 88 ? 11.496 -12.493 -4.093 1.00 71.06 88 ASP A N 1
ATOM 687 C CA . ASP A 1 88 ? 10.460 -13.507 -4.299 1.00 71.06 88 ASP A CA 1
ATOM 688 C C . ASP A 1 88 ? 10.213 -13.820 -5.793 1.00 71.06 88 ASP A C 1
ATOM 690 O O . ASP A 1 88 ? 9.895 -14.959 -6.143 1.00 71.06 88 ASP A O 1
ATOM 694 N N . ARG A 1 89 ? 10.479 -12.875 -6.716 1.00 66.06 89 ARG A N 1
ATOM 695 C CA . ARG A 1 89 ? 10.409 -13.127 -8.177 1.00 66.06 89 ARG A CA 1
ATOM 696 C C . ARG A 1 89 ? 11.424 -14.160 -8.671 1.00 66.06 89 ARG A C 1
ATOM 698 O O . ARG A 1 89 ? 11.197 -14.789 -9.701 1.00 66.06 89 ARG A O 1
ATOM 705 N N . GLY A 1 90 ? 12.547 -14.316 -7.970 1.00 56.34 90 GLY A N 1
ATOM 706 C CA . GLY A 1 90 ? 13.682 -15.144 -8.390 1.00 56.34 90 GLY A CA 1
ATOM 707 C C . GLY A 1 90 ? 13.565 -16.634 -8.059 1.00 56.34 90 GLY A C 1
ATOM 708 O O . GLY A 1 90 ? 14.450 -17.396 -8.435 1.00 56.34 90 GLY A O 1
ATOM 709 N N . GLY A 1 91 ? 12.498 -17.063 -7.377 1.00 53.75 91 GLY A N 1
ATOM 710 C CA . GLY A 1 91 ? 12.257 -18.470 -7.069 1.00 53.75 91 GLY A CA 1
ATOM 711 C C . GLY A 1 91 ? 13.230 -19.050 -6.041 1.00 53.75 91 GLY A C 1
ATOM 712 O O . GLY A 1 91 ? 14.160 -19.770 -6.389 1.00 53.75 91 GLY A O 1
ATOM 713 N N . ASN A 1 92 ? 12.956 -18.828 -4.754 1.00 43.28 92 ASN A N 1
ATOM 714 C CA . ASN A 1 92 ? 13.241 -19.837 -3.735 1.00 43.28 92 ASN A CA 1
ATOM 715 C C . ASN A 1 92 ? 12.375 -19.619 -2.487 1.00 43.28 92 ASN A C 1
ATOM 717 O O . ASN A 1 92 ? 12.522 -18.658 -1.742 1.00 43.28 92 ASN A O 1
ATOM 721 N N . MET A 1 93 ? 11.470 -20.568 -2.266 1.00 43.75 93 MET A N 1
ATOM 722 C CA . MET A 1 93 ? 10.605 -20.682 -1.098 1.00 43.75 93 MET A CA 1
ATOM 723 C C . MET A 1 93 ? 11.416 -20.602 0.210 1.00 43.75 93 MET A C 1
ATOM 725 O O . MET A 1 93 ? 12.239 -21.486 0.456 1.00 43.75 93 MET A O 1
ATOM 729 N N . ARG A 1 94 ? 11.109 -19.611 1.066 1.00 45.56 94 ARG A N 1
ATOM 730 C CA . ARG A 1 94 ? 10.820 -19.707 2.522 1.00 45.56 94 ARG A CA 1
ATOM 731 C C . ARG A 1 94 ? 11.179 -18.406 3.269 1.00 45.56 94 ARG A C 1
ATOM 733 O O . ARG A 1 94 ? 12.356 -18.115 3.430 1.00 45.56 94 ARG A O 1
ATOM 740 N N . ARG A 1 95 ? 10.148 -17.820 3.914 1.00 44.03 95 ARG A N 1
ATOM 741 C CA . ARG A 1 95 ? 10.176 -16.813 5.009 1.00 44.03 95 ARG A CA 1
ATOM 742 C C . ARG A 1 95 ? 10.598 -15.426 4.493 1.00 44.03 95 ARG A C 1
ATOM 744 O O . ARG A 1 95 ? 11.780 -15.200 4.331 1.00 44.03 95 ARG A O 1
ATOM 751 N N . THR A 1 96 ? 9.706 -14.494 4.179 1.00 38.16 96 THR A N 1
ATOM 752 C CA . THR A 1 96 ? 8.681 -13.887 5.041 1.00 38.16 96 THR A CA 1
ATOM 753 C C . THR A 1 96 ? 7.656 -13.108 4.175 1.00 38.16 96 THR A C 1
ATOM 755 O O . THR A 1 96 ? 7.800 -13.007 2.964 1.00 38.16 96 THR A O 1
ATOM 758 N N . GLY A 1 97 ? 6.564 -12.607 4.762 1.00 45.22 97 GLY A N 1
ATOM 759 C CA . GLY A 1 97 ? 5.966 -11.351 4.284 1.00 45.22 97 GLY A CA 1
ATOM 760 C C . GLY A 1 97 ? 4.694 -11.363 3.426 1.00 45.22 97 GLY A C 1
ATOM 761 O O . GLY A 1 97 ? 3.764 -10.656 3.802 1.00 45.22 97 GLY A O 1
ATOM 762 N N . TRP A 1 98 ? 4.612 -12.057 2.278 1.00 47.44 98 TRP A N 1
ATOM 763 C CA . TRP A 1 98 ? 3.560 -11.721 1.281 1.00 47.44 98 TRP A CA 1
ATOM 764 C C . TRP A 1 98 ? 2.969 -12.926 0.508 1.00 47.44 98 TRP A C 1
ATOM 766 O O . TRP A 1 98 ? 3.485 -13.299 -0.539 1.00 47.44 98 TRP A O 1
ATOM 776 N N . PRO A 1 99 ? 1.849 -13.523 0.969 1.00 42.81 99 PRO A N 1
ATOM 777 C CA . PRO A 1 99 ? 1.378 -14.826 0.462 1.00 42.81 99 PRO A CA 1
ATOM 778 C C . PRO A 1 99 ? 0.427 -14.839 -0.761 1.00 42.81 99 PRO A C 1
ATOM 780 O O . PRO A 1 99 ? -0.001 -15.914 -1.168 1.00 42.81 99 PRO A O 1
ATOM 783 N N . TRP A 1 100 ? 0.067 -13.708 -1.383 1.00 49.59 100 TRP A N 1
ATOM 784 C CA . TRP A 1 100 ? -1.051 -13.659 -2.354 1.00 49.59 100 TRP A CA 1
ATOM 785 C C . TRP A 1 100 ? -0.693 -13.920 -3.837 1.00 49.59 100 TRP A C 1
ATOM 787 O O . TRP A 1 100 ? -1.575 -13.944 -4.691 1.00 49.59 100 TRP A O 1
ATOM 797 N N . LYS A 1 101 ? 0.578 -14.158 -4.184 1.00 46.16 101 LYS A N 1
ATOM 798 C CA . LYS A 1 101 ? 1.057 -14.215 -5.585 1.00 46.16 101 LYS A CA 1
ATOM 799 C C . LYS A 1 101 ? 0.912 -15.561 -6.328 1.00 46.16 101 LYS A C 1
ATOM 801 O O . LYS A 1 101 ? 1.658 -15.809 -7.272 1.00 46.16 101 LYS A O 1
ATOM 806 N N . ARG A 1 102 ? -0.010 -16.462 -5.965 1.00 43.34 102 ARG A N 1
ATOM 807 C CA . ARG A 1 102 ? -0.113 -17.780 -6.648 1.00 43.34 102 ARG A CA 1
ATOM 808 C C . ARG A 1 102 ? -1.290 -18.016 -7.587 1.00 43.34 102 ARG A C 1
ATOM 810 O O . ARG A 1 102 ? -1.320 -19.083 -8.196 1.00 43.34 102 ARG A O 1
ATOM 817 N N . SER A 1 103 ? -2.163 -17.044 -7.821 1.00 37.41 103 SER A N 1
ATOM 818 C CA . SER A 1 103 ? -3.214 -17.211 -8.831 1.00 37.41 103 SER A CA 1
ATOM 819 C C . SER A 1 103 ? -2.847 -16.478 -10.117 1.00 37.41 103 SER A C 1
ATOM 821 O O . SER A 1 103 ? -2.756 -15.254 -10.151 1.00 37.41 103 SER A O 1
ATOM 823 N N . SER A 1 104 ? -2.583 -17.256 -11.171 1.00 39.69 104 SER A N 1
ATOM 824 C CA . SER A 1 104 ? -2.503 -16.747 -12.543 1.00 39.69 104 SER A CA 1
ATOM 825 C C . SER A 1 104 ? -3.835 -16.102 -12.940 1.00 39.69 104 SER A C 1
ATOM 827 O O . SER A 1 104 ? -4.881 -16.622 -12.554 1.00 39.69 104 SER A O 1
ATOM 829 N N . PRO A 1 105 ? -3.825 -15.019 -13.732 1.00 39.94 105 PRO A N 1
ATOM 830 C CA . PRO A 1 105 ? -5.046 -14.375 -14.181 1.00 39.94 105 PRO A CA 1
ATOM 831 C C . PRO A 1 105 ? -5.678 -15.194 -15.311 1.00 39.94 105 PRO A C 1
ATOM 833 O O . PRO A 1 105 ? -5.270 -15.079 -16.465 1.00 39.94 105 PRO A O 1
ATOM 836 N N . ASN A 1 106 ? -6.692 -15.996 -14.990 1.00 36.94 106 ASN A N 1
ATOM 837 C CA . ASN A 1 106 ? -7.752 -16.262 -15.956 1.00 36.94 106 ASN A CA 1
ATOM 838 C C . ASN A 1 106 ? -8.800 -15.167 -15.763 1.00 36.94 106 ASN A C 1
ATOM 840 O O . ASN A 1 106 ? -9.453 -15.080 -14.727 1.00 36.94 106 ASN A O 1
ATOM 844 N N . GLN A 1 107 ? -8.857 -14.269 -16.742 1.00 46.75 107 GLN A N 1
ATOM 845 C CA . GLN A 1 107 ? -9.902 -13.264 -16.864 1.00 46.75 107 GLN A CA 1
ATOM 846 C C . GLN A 1 107 ? -11.236 -13.982 -17.127 1.00 46.75 107 GLN A C 1
ATOM 848 O O . GLN A 1 107 ? -11.264 -14.916 -17.924 1.00 46.75 107 GLN A O 1
ATOM 853 N N . ASP A 1 108 ? -12.284 -13.513 -16.443 1.00 33.88 108 ASP A N 1
ATOM 854 C CA . ASP A 1 108 ? -13.727 -13.740 -16.671 1.00 33.88 108 ASP A CA 1
ATOM 855 C C . ASP A 1 108 ? -14.510 -14.550 -15.627 1.00 33.88 108 ASP A C 1
ATOM 857 O O . ASP A 1 108 ? -15.736 -14.608 -15.720 1.00 33.88 108 ASP A O 1
ATOM 861 N N . ASP A 1 109 ? -13.881 -15.038 -14.560 1.00 37.66 109 ASP A N 1
ATOM 862 C CA . ASP A 1 109 ? -14.641 -15.582 -13.433 1.00 37.66 109 ASP A CA 1
ATOM 863 C C . ASP A 1 109 ? -14.844 -14.483 -12.380 1.00 37.66 109 ASP A C 1
ATOM 865 O O . ASP A 1 109 ? -13.887 -13.955 -11.806 1.00 37.66 109 ASP A O 1
ATOM 869 N N . GLU A 1 110 ? -16.100 -14.111 -12.114 1.00 41.16 110 GLU A N 1
ATOM 870 C CA . GLU A 1 110 ? -16.476 -13.483 -10.847 1.00 41.16 110 GLU A CA 1
ATOM 871 C C . GLU A 1 110 ? -16.039 -14.448 -9.732 1.00 41.16 110 GLU A C 1
ATOM 873 O O . GLU A 1 110 ? -16.788 -15.354 -9.376 1.00 41.16 110 GLU A O 1
ATOM 878 N N . GLU A 1 111 ? -14.794 -14.330 -9.250 1.00 44.44 111 GLU A N 1
ATOM 879 C CA . GLU A 1 111 ? -14.241 -15.216 -8.224 1.00 44.44 111 GLU A CA 1
ATOM 880 C C . GLU A 1 111 ? -15.123 -15.121 -6.975 1.00 44.44 111 GLU A C 1
ATOM 882 O O . GLU A 1 111 ? -15.014 -14.202 -6.154 1.00 44.44 111 GLU A O 1
ATOM 887 N N . GLU A 1 112 ? -16.021 -16.094 -6.839 1.00 42.06 112 GLU A N 1
ATOM 888 C CA . GLU A 1 112 ? -16.767 -16.389 -5.629 1.00 42.06 112 GLU A CA 1
ATOM 889 C C . GLU A 1 112 ? -15.750 -16.882 -4.592 1.00 42.06 112 GLU A C 1
ATOM 891 O O . GLU A 1 112 ? -15.521 -18.076 -4.401 1.00 42.06 112 GLU A O 1
ATOM 896 N N . PHE A 1 113 ? -15.038 -15.933 -3.976 1.00 46.25 113 PHE A N 1
ATOM 897 C CA . PHE A 1 113 ? -14.052 -16.207 -2.939 1.00 46.25 113 PHE A CA 1
ATOM 898 C C . PHE A 1 113 ? -14.706 -17.063 -1.853 1.00 46.25 113 PHE A C 1
ATOM 900 O O . PHE A 1 113 ? -15.700 -16.663 -1.242 1.00 46.25 113 PHE A O 1
ATOM 907 N N . ASN A 1 114 ? -14.137 -18.238 -1.583 1.00 44.69 114 ASN A N 1
ATOM 908 C CA . ASN A 1 114 ? -14.590 -19.085 -0.490 1.00 44.69 114 ASN A CA 1
ATOM 909 C C . ASN A 1 114 ? -14.239 -18.425 0.856 1.00 44.69 114 ASN A C 1
ATOM 911 O O . ASN A 1 114 ? -13.148 -18.598 1.396 1.00 44.69 114 ASN A O 1
ATOM 915 N N . TYR A 1 115 ? -15.185 -17.650 1.382 1.00 49.44 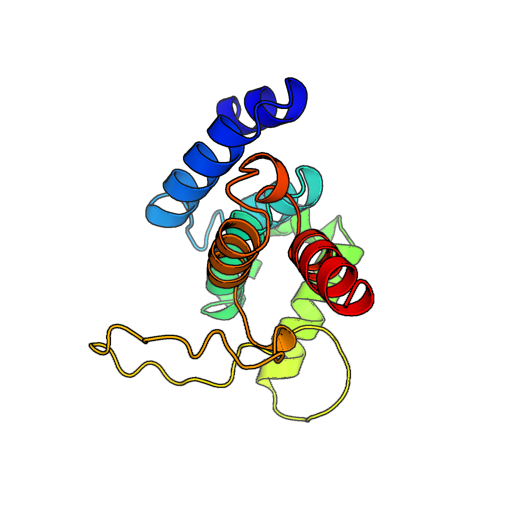115 TYR A N 1
ATOM 916 C CA . TYR A 1 115 ? -15.077 -16.886 2.626 1.00 49.44 115 TYR A CA 1
ATOM 917 C C . TYR A 1 115 ? -15.091 -17.745 3.909 1.00 49.44 115 TYR A C 1
ATOM 919 O O . TYR A 1 115 ? -14.999 -17.172 4.996 1.00 49.44 115 TYR A O 1
ATOM 927 N N . ASP A 1 116 ? -15.216 -19.074 3.796 1.00 51.56 116 ASP A N 1
ATOM 928 C CA . ASP A 1 116 ? -15.162 -20.021 4.923 1.00 51.56 116 ASP A CA 1
ATOM 929 C C . ASP A 1 116 ? -13.753 -20.585 5.181 1.00 51.56 116 ASP A C 1
ATOM 931 O O . ASP A 1 116 ? -13.542 -21.286 6.170 1.00 51.56 116 ASP A O 1
ATOM 935 N N . SER A 1 117 ? -12.767 -20.276 4.330 1.00 54.72 117 SER A N 1
ATOM 936 C CA . SER A 1 117 ? -11.370 -20.615 4.609 1.00 54.72 117 SER A CA 1
ATOM 937 C C . SER A 1 117 ? -10.750 -19.569 5.542 1.00 54.72 117 SER A C 1
ATOM 939 O O . SER A 1 117 ? -10.683 -18.392 5.195 1.00 54.72 117 SER A O 1
ATOM 941 N N . ASP A 1 118 ? -10.237 -19.989 6.704 1.00 57.16 118 ASP A N 1
ATOM 942 C CA . ASP A 1 118 ? -9.434 -19.152 7.620 1.00 57.16 118 ASP A CA 1
ATOM 943 C C . ASP A 1 118 ? -8.050 -18.763 7.044 1.00 57.16 118 ASP A C 1
ATOM 945 O O . ASP A 1 118 ? -7.197 -18.218 7.749 1.00 57.16 118 ASP A O 1
ATOM 949 N N . ASP A 1 119 ? -7.809 -19.020 5.756 1.00 67.19 119 ASP A N 1
ATOM 950 C CA . ASP A 1 119 ? -6.598 -18.628 5.039 1.00 67.19 119 ASP A CA 1
ATOM 951 C C . ASP A 1 119 ? -6.631 -17.138 4.644 1.00 67.19 119 ASP A C 1
ATOM 953 O O . ASP A 1 119 ? -6.740 -16.760 3.476 1.00 67.19 119 ASP A O 1
ATOM 957 N N . TYR A 1 120 ? -6.551 -16.260 5.648 1.00 69.69 120 TYR A N 1
ATOM 958 C CA . TYR A 1 120 ? -6.457 -14.807 5.447 1.00 69.69 120 TYR A CA 1
ATOM 959 C C . TYR A 1 120 ? -5.117 -14.371 4.833 1.00 69.69 120 TYR A C 1
ATOM 961 O O . TYR A 1 120 ? -4.983 -13.232 4.371 1.00 69.69 120 TYR A O 1
ATOM 969 N N . ASP A 1 121 ? -4.127 -15.265 4.830 1.00 65.06 121 ASP A N 1
ATOM 970 C CA . ASP A 1 121 ? -2.762 -15.002 4.387 1.00 65.06 121 ASP A CA 1
ATOM 971 C C . ASP A 1 121 ? -2.697 -14.722 2.881 1.00 65.06 121 ASP A C 1
ATOM 973 O O . ASP A 1 121 ? -1.839 -13.960 2.432 1.00 65.06 121 ASP A O 1
ATOM 977 N N . THR A 1 122 ? -3.632 -15.241 2.089 1.00 66.25 122 THR A N 1
ATOM 978 C CA . THR A 1 122 ? -3.652 -15.053 0.628 1.00 66.25 122 THR A CA 1
ATOM 979 C C . THR A 1 122 ? -4.494 -13.862 0.163 1.00 66.25 122 THR A C 1
ATOM 981 O O . THR A 1 122 ? -4.438 -13.491 -1.007 1.00 66.25 122 THR A O 1
ATOM 984 N N . LEU A 1 123 ? -5.242 -13.202 1.053 1.00 69.38 123 LEU A N 1
ATOM 985 C CA . LEU A 1 123 ? -6.178 -12.148 0.657 1.00 69.38 123 LEU A CA 1
ATOM 986 C C . LEU A 1 123 ? -5.507 -10.776 0.487 1.00 69.38 123 LEU A C 1
ATOM 988 O O . LEU A 1 123 ? -4.764 -10.318 1.368 1.00 69.38 123 LEU A O 1
ATOM 992 N N . LYS A 1 124 ? -5.854 -10.099 -0.622 1.00 76.25 124 LYS A N 1
ATOM 993 C CA . LYS A 1 124 ? -5.597 -8.667 -0.871 1.00 76.25 124 LYS A CA 1
ATOM 994 C C . LYS A 1 124 ? -6.304 -7.793 0.169 1.00 76.25 124 LYS A C 1
ATOM 996 O O . LYS A 1 124 ? -7.316 -8.198 0.754 1.00 76.25 124 LYS A O 1
ATOM 1001 N N . VAL A 1 125 ? -5.843 -6.556 0.359 1.00 81.06 125 VAL A N 1
ATOM 1002 C CA . VAL A 1 125 ? -6.481 -5.582 1.267 1.00 81.06 125 VAL A CA 1
ATOM 1003 C C . VAL A 1 125 ? -7.956 -5.366 0.914 1.00 81.06 125 VAL A C 1
ATOM 1005 O O . VAL A 1 125 ? -8.792 -5.256 1.812 1.00 81.06 125 VAL A O 1
ATOM 1008 N N . SER A 1 126 ? -8.308 -5.375 -0.373 1.00 78.44 126 SER A N 1
ATOM 1009 C CA . SER A 1 126 ? -9.703 -5.299 -0.831 1.00 78.44 126 SER A CA 1
ATOM 1010 C C . SER A 1 126 ? -10.556 -6.482 -0.343 1.00 78.44 126 SER A C 1
ATOM 1012 O O . SER A 1 126 ? -11.674 -6.280 0.134 1.00 78.44 126 SER A O 1
ATOM 1014 N N . GLY A 1 127 ? -10.019 -7.704 -0.389 1.00 79.44 127 GLY A N 1
ATOM 1015 C CA . GLY A 1 127 ? -10.665 -8.914 0.131 1.00 79.44 127 GLY A CA 1
ATOM 1016 C C . GLY A 1 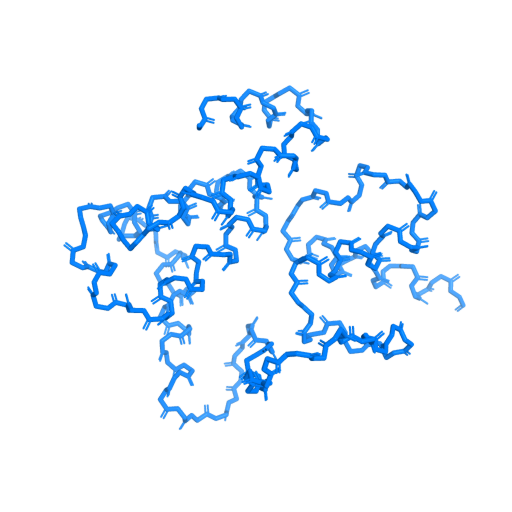127 ? -10.792 -8.902 1.656 1.00 79.44 127 GLY A C 1
ATOM 1017 O O . GLY A 1 127 ? -11.866 -9.184 2.191 1.00 79.44 127 GLY A O 1
ATOM 1018 N N . LEU A 1 128 ? -9.735 -8.482 2.359 1.00 82.62 128 LEU A N 1
ATOM 1019 C CA . LEU A 1 128 ? -9.743 -8.333 3.818 1.00 82.62 128 LEU A CA 1
ATOM 1020 C C . LEU A 1 128 ? -10.765 -7.291 4.285 1.00 82.62 128 LEU A C 1
ATOM 1022 O O . LEU A 1 128 ? -11.444 -7.516 5.284 1.00 82.62 128 LEU A O 1
ATOM 1026 N N . ARG A 1 129 ? -10.932 -6.179 3.557 1.00 85.50 129 ARG A N 1
ATOM 1027 C CA . ARG A 1 129 ? -11.974 -5.178 3.845 1.00 85.50 129 ARG A CA 1
ATOM 1028 C C . ARG A 1 129 ? -13.372 -5.782 3.742 1.00 85.50 129 ARG A C 1
ATOM 1030 O O . ARG A 1 129 ? -14.134 -5.660 4.695 1.00 85.50 129 ARG A O 1
ATOM 1037 N N . LYS A 1 130 ? -13.680 -6.497 2.654 1.00 82.81 130 LYS A N 1
ATOM 1038 C CA . LYS A 1 130 ? -14.976 -7.188 2.489 1.00 82.81 130 LYS A CA 1
ATOM 1039 C C . LYS A 1 130 ? -15.247 -8.176 3.633 1.00 82.81 130 LYS A C 1
ATOM 1041 O O . LYS A 1 130 ? -16.359 -8.246 4.153 1.00 82.81 130 LYS A O 1
ATOM 1046 N N . LEU A 1 131 ? -14.223 -8.911 4.070 1.00 81.94 131 LEU A N 1
ATOM 1047 C CA . LEU A 1 131 ? -14.325 -9.828 5.209 1.00 81.94 131 LEU A CA 1
ATOM 1048 C C . LEU A 1 131 ? -14.588 -9.115 6.535 1.00 81.94 131 LEU A C 1
ATOM 1050 O O . LEU A 1 131 ? -15.465 -9.531 7.294 1.00 81.94 131 LEU A O 1
ATOM 1054 N N . VAL A 1 132 ? -13.839 -8.047 6.816 1.00 83.81 132 VAL A N 1
ATOM 1055 C CA . VAL A 1 132 ? -14.027 -7.242 8.029 1.00 83.81 132 VAL A CA 1
ATOM 1056 C C . VAL A 1 1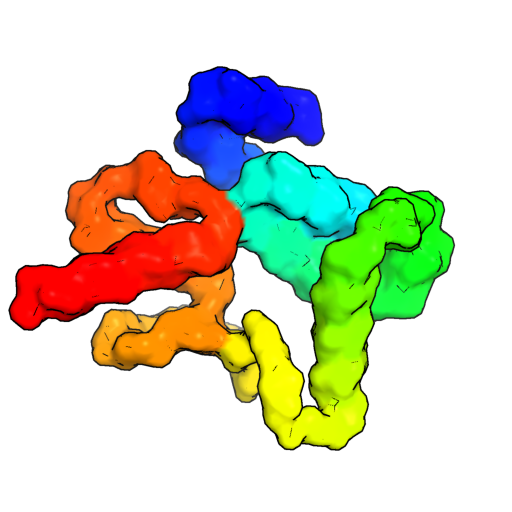32 ? -15.420 -6.622 8.040 1.00 83.81 132 VAL A C 1
ATOM 1058 O O . VAL A 1 132 ? -16.082 -6.643 9.071 1.00 83.81 132 VAL A O 1
ATOM 1061 N N . GLU A 1 133 ? -15.909 -6.136 6.902 1.00 82.94 133 GLU A N 1
ATOM 1062 C CA . GLU A 1 133 ? -17.264 -5.596 6.772 1.00 82.94 133 GLU A CA 1
ATOM 1063 C C . GLU A 1 133 ? -18.331 -6.640 7.134 1.00 82.94 133 GLU A C 1
ATOM 1065 O O . GLU A 1 133 ? -19.216 -6.371 7.955 1.00 82.94 133 GLU A O 1
ATOM 1070 N N . LYS A 1 134 ? -18.191 -7.858 6.591 1.00 80.25 134 LYS A N 1
ATOM 1071 C CA . LYS A 1 134 ? -19.093 -8.989 6.851 1.00 80.25 134 LYS A CA 1
ATOM 1072 C C . LYS A 1 134 ? -19.067 -9.426 8.320 1.00 80.25 134 LYS A C 1
ATOM 1074 O O . LYS A 1 134 ? -20.122 -9.695 8.895 1.00 80.25 134 LYS A O 1
ATOM 1079 N N . ARG A 1 135 ? -17.884 -9.504 8.945 1.00 76.75 135 ARG A N 1
ATOM 1080 C CA . ARG A 1 135 ? -17.711 -10.018 10.319 1.00 76.75 135 ARG A CA 1
ATOM 1081 C C . ARG A 1 135 ? -18.016 -8.969 11.391 1.00 76.75 135 ARG A C 1
ATOM 1083 O O . ARG A 1 135 ? -18.702 -9.273 12.365 1.00 76.75 135 ARG A O 1
ATOM 1090 N N . CYS A 1 136 ? -17.613 -7.717 11.185 1.00 71.06 136 CYS A N 1
ATOM 1091 C CA . CYS A 1 136 ? -17.795 -6.629 12.148 1.00 71.06 136 CYS A CA 1
ATOM 1092 C C . CYS A 1 136 ? -19.177 -5.948 12.073 1.00 71.06 136 CYS A C 1
ATOM 1094 O O . CYS A 1 136 ? -19.314 -4.805 12.516 1.00 71.06 136 CYS A O 1
ATOM 1096 N N . ARG A 1 137 ? -20.205 -6.625 11.532 1.00 67.69 137 ARG A N 1
ATOM 1097 C CA . ARG A 1 137 ? -21.612 -6.168 11.495 1.00 67.69 137 ARG A CA 1
ATOM 1098 C C . ARG A 1 137 ? -21.784 -4.726 10.980 1.00 67.69 137 ARG A C 1
ATOM 1100 O O . ARG A 1 137 ? -22.555 -3.956 11.548 1.00 67.69 137 ARG A O 1
ATOM 1107 N N . GLY A 1 138 ? -21.050 -4.347 9.932 1.00 62.38 138 GLY A N 1
ATOM 1108 C CA . GLY A 1 138 ? -21.157 -3.009 9.335 1.00 62.38 138 GLY A CA 1
ATOM 1109 C C . GLY A 1 138 ? -20.426 -1.889 10.086 1.00 62.38 138 GLY A C 1
ATOM 1110 O O . GLY A 1 138 ? -20.711 -0.715 9.857 1.00 62.38 138 GLY A O 1
ATOM 1111 N N . ASN A 1 139 ? -19.469 -2.197 10.973 1.00 66.31 139 ASN A N 1
ATOM 1112 C CA . ASN A 1 139 ? -18.575 -1.170 11.515 1.00 66.31 139 ASN A CA 1
ATOM 1113 C C . ASN A 1 139 ? -17.571 -0.695 10.446 1.00 66.31 139 ASN A C 1
ATOM 1115 O O . ASN A 1 139 ? -16.419 -1.126 10.408 1.00 66.31 139 ASN A O 1
ATOM 1119 N N . GLU A 1 140 ? -18.001 0.235 9.593 1.00 62.50 140 GLU A N 1
ATOM 1120 C CA . GLU A 1 140 ? -17.199 0.802 8.497 1.00 62.50 140 GLU A CA 1
ATOM 1121 C C . GLU A 1 140 ? -15.882 1.450 8.975 1.00 62.50 140 GLU A C 1
ATOM 1123 O O . GLU A 1 140 ? -14.897 1.517 8.240 1.00 62.50 140 GLU A O 1
ATOM 1128 N N . GLY A 1 141 ? -15.810 1.885 10.239 1.00 63.53 141 GLY A N 1
ATOM 1129 C CA . GLY A 1 141 ? -14.589 2.437 10.835 1.00 63.53 141 GLY A CA 1
ATOM 1130 C C . GLY A 1 141 ? -13.465 1.411 11.037 1.00 63.53 141 GLY A C 1
ATOM 1131 O O . GLY A 1 141 ? -12.332 1.808 11.339 1.00 63.53 141 GLY A O 1
ATOM 1132 N N . ALA A 1 142 ? -13.772 0.120 10.883 1.00 72.25 142 ALA A N 1
ATOM 1133 C CA . ALA A 1 142 ? -12.838 -0.997 10.943 1.00 72.25 142 ALA A CA 1
ATOM 1134 C C . ALA A 1 142 ? -12.252 -1.375 9.568 1.00 72.25 142 ALA A C 1
ATOM 1136 O O . ALA A 1 142 ? -11.441 -2.294 9.502 1.00 72.25 142 ALA A O 1
ATOM 1137 N N . LEU A 1 143 ? -12.610 -0.679 8.486 1.00 79.00 143 LEU A N 1
ATOM 1138 C CA . LEU A 1 143 ? -12.085 -0.959 7.139 1.00 79.00 143 LEU A CA 1
ATOM 1139 C C . LEU A 1 143 ? -10.783 -0.203 6.825 1.00 79.00 143 LEU A C 1
ATOM 1141 O O . LEU A 1 143 ? -10.049 -0.578 5.911 1.00 79.00 143 LEU A O 1
ATOM 1145 N N . ASP A 1 144 ? -10.479 0.841 7.602 1.00 81.56 144 ASP A N 1
ATOM 1146 C CA . ASP A 1 144 ? -9.263 1.649 7.465 1.00 81.56 144 ASP A CA 1
ATOM 1147 C C . ASP A 1 144 ? -8.067 1.044 8.216 1.00 81.56 144 ASP A C 1
ATOM 1149 O O . ASP A 1 144 ? -8.208 0.497 9.320 1.00 81.56 144 ASP A O 1
ATOM 1153 N N . GLY A 1 145 ? -6.883 1.192 7.631 1.00 82.88 145 GLY A N 1
ATOM 1154 C CA . GLY A 1 145 ? -5.613 0.710 8.156 1.00 82.88 145 GLY A CA 1
ATOM 1155 C C . GLY A 1 145 ? -4.845 -0.182 7.185 1.00 82.88 145 GLY A C 1
ATOM 1156 O O . GLY A 1 145 ? -5.262 -0.449 6.055 1.00 82.88 145 GLY A O 1
ATOM 1157 N N . THR A 1 146 ? -3.697 -0.654 7.663 1.00 84.12 146 THR A N 1
ATOM 1158 C CA . THR A 1 146 ? -2.832 -1.580 6.931 1.00 84.12 146 THR A CA 1
ATOM 1159 C C . THR A 1 146 ? -3.406 -2.996 6.922 1.00 84.12 146 THR A C 1
ATOM 1161 O O . THR A 1 146 ? -4.278 -3.351 7.721 1.00 84.12 146 THR A O 1
ATOM 1164 N N . ARG A 1 147 ? -2.857 -3.843 6.049 1.00 82.81 147 ARG A N 1
ATOM 1165 C CA . ARG A 1 147 ? -3.167 -5.276 5.985 1.00 82.81 147 ARG A CA 1
ATOM 1166 C C . ARG A 1 147 ? -3.115 -5.955 7.359 1.00 82.81 147 ARG A C 1
ATOM 1168 O O . ARG A 1 147 ? -4.059 -6.634 7.749 1.00 82.81 147 ARG A O 1
ATOM 1175 N N . GLU A 1 148 ? -2.058 -5.701 8.130 1.00 82.06 148 GLU A N 1
ATOM 1176 C CA . GLU A 1 148 ? -1.890 -6.251 9.481 1.00 82.06 148 GLU A CA 1
ATOM 1177 C C . GLU A 1 148 ? -2.985 -5.802 10.453 1.00 82.06 148 GLU A C 1
ATOM 1179 O O . GLU A 1 148 ? -3.411 -6.574 11.311 1.00 82.06 148 GLU A O 1
ATOM 1184 N N . MET A 1 149 ? -3.449 -4.552 10.344 1.00 84.06 149 MET A N 1
ATOM 1185 C CA . MET A 1 149 ? -4.531 -4.045 11.189 1.00 84.06 149 MET A CA 1
ATOM 1186 C C . MET A 1 149 ? -5.849 -4.760 10.884 1.00 84.06 149 MET A C 1
ATOM 1188 O O . MET A 1 149 ? -6.601 -5.050 11.814 1.00 84.06 149 MET A O 1
ATOM 1192 N N . LEU A 1 150 ? -6.115 -5.067 9.610 1.00 85.12 150 LEU A N 1
ATOM 1193 C CA . LEU A 1 150 ? -7.291 -5.835 9.194 1.00 85.12 150 LEU A CA 1
ATOM 1194 C C . LEU A 1 150 ? -7.199 -7.291 9.669 1.00 85.12 150 LEU A C 1
ATOM 1196 O O . LEU A 1 150 ? -8.142 -7.784 10.285 1.00 85.12 150 LEU A O 1
ATOM 1200 N N . LEU A 1 151 ? -6.046 -7.942 9.489 1.00 83.38 151 LEU A N 1
ATOM 1201 C CA . LEU A 1 151 ? -5.802 -9.308 9.972 1.00 83.38 151 LEU A CA 1
ATOM 1202 C C . LEU A 1 151 ? -5.978 -9.420 11.490 1.00 83.38 151 LEU A C 1
ATOM 1204 O O . LEU A 1 151 ? -6.708 -10.285 11.965 1.00 83.38 151 LEU A O 1
ATOM 1208 N N . LYS A 1 152 ? -5.396 -8.493 12.262 1.00 83.44 152 LYS A N 1
ATOM 1209 C CA . LYS A 1 152 ? -5.548 -8.461 13.727 1.00 83.44 152 LYS A CA 1
ATOM 1210 C C . LYS A 1 152 ? -7.008 -8.342 14.168 1.00 83.44 152 LYS A C 1
ATOM 1212 O O . LYS A 1 152 ? -7.365 -8.890 15.208 1.00 83.44 152 LYS A O 1
ATOM 1217 N N . ARG A 1 153 ? -7.848 -7.624 13.413 1.00 82.75 153 ARG A N 1
ATOM 1218 C CA . ARG A 1 153 ? -9.290 -7.511 13.694 1.00 82.75 153 ARG A CA 1
ATOM 1219 C C . ARG A 1 153 ? -10.007 -8.832 13.414 1.00 82.75 153 ARG A C 1
ATOM 1221 O O . ARG A 1 153 ? -10.758 -9.288 14.265 1.00 82.75 153 ARG A O 1
ATOM 1228 N N . LEU A 1 154 ? -9.713 -9.470 12.281 1.00 79.25 154 LEU A N 1
ATOM 1229 C CA . LEU A 1 154 ? -10.311 -10.755 11.902 1.00 79.25 154 LEU A CA 1
ATOM 1230 C C . LEU A 1 154 ? -9.919 -11.900 12.846 1.00 79.25 154 LEU A C 1
ATOM 1232 O O . LEU A 1 154 ? -10.780 -12.707 13.192 1.00 79.25 154 LEU A O 1
ATOM 1236 N N . MET A 1 155 ? -8.657 -11.946 13.285 1.00 77.88 155 MET A N 1
ATOM 1237 C CA . MET A 1 155 ? -8.146 -12.966 14.211 1.00 77.88 155 MET A CA 1
ATOM 1238 C C . MET A 1 155 ? -8.731 -12.816 15.622 1.00 77.88 155 MET A C 1
ATOM 1240 O O . MET A 1 155 ? -9.115 -13.808 16.230 1.00 77.88 155 MET A O 1
ATOM 1244 N N . ARG A 1 156 ? -8.882 -11.581 16.125 1.00 71.00 156 ARG A N 1
ATOM 1245 C CA . ARG A 1 156 ? -9.453 -11.320 17.462 1.00 71.00 156 ARG A CA 1
ATOM 1246 C C . ARG A 1 156 ? -10.892 -11.835 17.606 1.00 71.00 156 ARG A C 1
ATOM 1248 O O . ARG A 1 156 ? -11.281 -12.277 18.685 1.00 71.00 156 ARG A O 1
ATOM 1255 N N . ASP A 1 157 ? -11.666 -11.786 16.526 1.00 63.38 157 ASP A N 1
ATOM 1256 C CA . ASP A 1 157 ? -13.043 -12.284 16.510 1.00 63.38 157 ASP A CA 1
ATOM 1257 C C . ASP A 1 157 ? -13.118 -13.825 16.483 1.00 63.38 157 ASP A C 1
ATOM 1259 O O . ASP A 1 157 ? -14.125 -14.384 16.920 1.00 63.38 157 ASP A O 1
ATOM 1263 N N . ASN A 1 158 ? -12.073 -14.520 16.008 1.00 60.25 158 ASN A N 1
ATOM 1264 C CA . ASN A 1 158 ? -12.013 -15.989 16.002 1.00 60.25 158 ASN A CA 1
ATOM 1265 C C . ASN A 1 158 ? -11.711 -16.565 17.396 1.00 60.25 158 ASN A C 1
ATOM 1267 O O . ASN A 1 158 ? -12.299 -17.578 17.759 1.00 60.25 158 ASN A O 1
ATOM 1271 N N . ASP A 1 159 ? -10.880 -15.896 18.203 1.00 56.44 159 ASP A N 1
ATOM 1272 C CA . ASP A 1 159 ? -10.541 -16.335 19.572 1.00 56.44 159 ASP A CA 1
ATOM 1273 C C . ASP A 1 159 ? -11.699 -16.164 20.579 1.00 56.44 159 ASP A C 1
ATOM 1275 O O . ASP A 1 159 ? -11.623 -16.628 21.715 1.00 56.44 159 ASP A O 1
ATOM 1279 N N . SER A 1 160 ? -12.768 -15.464 20.184 1.00 53.09 160 SER A N 1
ATOM 1280 C CA . SER A 1 160 ? -13.931 -15.165 21.035 1.00 53.09 160 SER A CA 1
ATOM 1281 C C . SER A 1 160 ? -15.092 -16.164 20.866 1.00 53.09 160 SER A C 1
ATOM 1283 O O . SER A 1 160 ? -16.203 -15.875 21.320 1.00 53.09 160 SER A O 1
ATOM 1285 N N . LYS A 1 161 ? -14.866 -17.301 20.194 1.00 46.22 161 LYS A N 1
ATOM 1286 C CA . LYS A 1 161 ? -15.856 -18.366 19.954 1.00 46.22 161 LYS A CA 1
ATOM 1287 C C . LYS A 1 161 ? -15.531 -19.656 20.694 1.00 46.22 161 LYS A C 1
ATOM 1289 O O . LYS A 1 161 ? -14.342 -20.031 20.739 1.00 46.22 161 LYS A O 1
#

Secondary structure (DSSP, 8-state):
-HHHHHHHHTT-HHHHHHHHHHHHHHS--TTTHHHHHHHHHHTT-HHHHHHHHHHHHH-HHHHHHSTTHHHHHT-HHHHHHHHHHHHHTT-----SS---TT----TT------TT---GGG--HHHHHHHHHHHTTT-GGGS-S-HHHHHHHHHHHHTT-

Organism: NCBI:txid210454

Foldseek 3Di:
DVQLVVCLVVVVLVSNLVVLVVCLPPPADLQCLLVQLLVCVVSQVAQSNLSSLVNCLVPVPSNCPHPSVVSCVVDPVSVVLSVVSVVVVVDDDDDDDAAQPPDDDPPDDPPPPPLPDPPLRNDGLVRLLVNCCVQVVNPNSQSGGHSVSSNVSVVVSVVVD

Radius of gyration: 16.38 Å; chains: 1; bounding box: 37×38×38 Å